Protein AF-A0A1T0CW19-F1 (afdb_monomer_lite)

Foldseek 3Di:
DDLVVLLCQQDNCPAQLNCCQVVLERDPVNLLVVLVVLVVVLVVCVVPPDDDPSNVVSLVVSLVSLLVLLVLCPDPPHPRNRPPDDPVNSVVSNVSSVVSVCSNPDPDDCVVCPVVNPPPD

Secondary structure (DSSP, 8-state):
--HHHHHHHHHSTTSHHHHHHHS-B--HHHHHHHHHHHHHHHHHHTT-S---HHHHHHHHHHHHHHHHHHHHHH-TT---PPBT--HHHHHHHHHHHHHHHHHHHS---GGGGHHHHTTT-

Organism: NCBI:txid573983

Structure (mmCIF, N/CA/C/O backbone):
data_AF-A0A1T0CW19-F1
#
_entry.id   AF-A0A1T0CW19-F1
#
loop_
_atom_site.group_PDB
_atom_site.id
_atom_site.type_symbol
_atom_site.label_atom_id
_atom_site.label_alt_id
_atom_site.label_comp_id
_atom_site.label_asym_id
_atom_site.label_entity_id
_atom_site.label_seq_id
_atom_site.pdbx_PDB_ins_code
_atom_site.Cartn_x
_atom_site.Cartn_y
_atom_site.Cartn_z
_atom_site.occupancy
_atom_site.B_iso_or_equiv
_atom_site.auth_seq_id
_atom_site.auth_comp_id
_atom_site.auth_asym_id
_atom_site.auth_atom_id
_atom_site.pdbx_PDB_model_num
ATOM 1 N N . MET A 1 1 ? -8.055 10.563 9.566 1.00 80.69 1 MET A N 1
ATOM 2 C CA . MET A 1 1 ? -8.751 11.132 8.391 1.00 80.69 1 MET A CA 1
ATOM 3 C C . MET A 1 1 ? -10.203 10.670 8.357 1.00 80.69 1 MET A C 1
ATOM 5 O O . MET A 1 1 ? -10.527 9.642 8.945 1.00 80.69 1 MET A O 1
ATOM 9 N N . ASN A 1 2 ? -11.093 11.430 7.723 1.00 87.12 2 ASN A N 1
ATOM 10 C CA . ASN A 1 2 ? -12.436 10.963 7.379 1.00 87.12 2 ASN A CA 1
ATOM 11 C C . ASN A 1 2 ? -12.400 10.108 6.092 1.00 87.12 2 ASN A C 1
ATOM 13 O O . ASN A 1 2 ? -11.374 10.009 5.423 1.00 87.12 2 ASN A O 1
ATOM 17 N N . ASN A 1 3 ? -13.515 9.468 5.731 1.00 82.00 3 ASN A N 1
ATOM 18 C CA . ASN A 1 3 ? -13.531 8.552 4.584 1.00 82.00 3 ASN A CA 1
ATOM 19 C C . ASN A 1 3 ? -13.268 9.233 3.223 1.00 82.00 3 ASN A C 1
ATOM 21 O O . ASN A 1 3 ? -12.809 8.565 2.303 1.00 82.00 3 ASN A O 1
ATOM 25 N N . ASP A 1 4 ? -13.605 10.513 3.052 1.00 87.56 4 ASP A N 1
ATOM 26 C CA . ASP A 1 4 ? -13.341 11.241 1.800 1.00 87.56 4 ASP A CA 1
ATOM 27 C C . ASP A 1 4 ? -11.865 11.638 1.705 1.00 87.56 4 ASP A C 1
ATOM 29 O O . ASP A 1 4 ? -11.254 11.529 0.646 1.00 87.56 4 ASP A O 1
ATOM 33 N N . GLU A 1 5 ? -11.267 12.012 2.836 1.00 91.62 5 GLU A N 1
ATOM 34 C CA . GLU A 1 5 ? -9.828 12.247 2.950 1.00 91.62 5 GLU A CA 1
ATOM 35 C C . GLU A 1 5 ? -9.026 10.977 2.637 1.00 91.62 5 GLU A C 1
ATOM 37 O O . GLU A 1 5 ? -8.055 11.056 1.889 1.00 91.62 5 GLU A O 1
ATOM 42 N N . PHE A 1 6 ? -9.444 9.806 3.142 1.00 92.19 6 PHE A N 1
ATOM 43 C CA . PHE A 1 6 ? -8.789 8.530 2.819 1.00 92.19 6 PHE A CA 1
ATOM 44 C C . PHE A 1 6 ? -8.857 8.213 1.331 1.00 92.19 6 PHE A C 1
ATOM 46 O O . PHE A 1 6 ? -7.840 7.872 0.735 1.00 92.19 6 PHE A O 1
ATOM 53 N N . PHE A 1 7 ? -10.030 8.373 0.718 1.00 92.44 7 PHE A N 1
ATOM 54 C CA . PHE A 1 7 ? -10.179 8.153 -0.714 1.00 92.44 7 PHE A CA 1
ATOM 55 C C . PHE A 1 7 ? -9.227 9.042 -1.526 1.00 92.44 7 PHE A C 1
ATOM 57 O O . PHE A 1 7 ? -8.516 8.540 -2.391 1.00 92.44 7 PHE A O 1
ATOM 64 N N . ASN A 1 8 ? -9.163 10.340 -1.217 1.00 93.88 8 ASN A N 1
ATOM 65 C CA . ASN A 1 8 ? -8.271 11.261 -1.922 1.00 93.88 8 ASN A CA 1
ATOM 66 C C . ASN A 1 8 ? -6.796 10.899 -1.707 1.00 93.88 8 ASN A C 1
A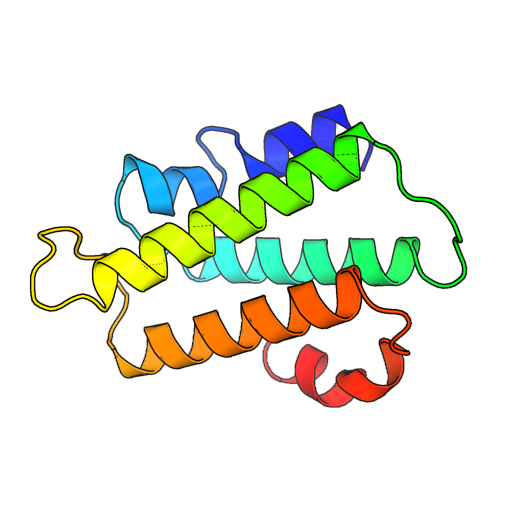TOM 68 O O . ASN A 1 8 ? -6.021 10.891 -2.655 1.00 93.88 8 ASN A O 1
ATOM 72 N N . PHE A 1 9 ? -6.401 10.560 -0.482 1.00 96.44 9 PHE A N 1
ATOM 73 C CA . PHE A 1 9 ? -5.025 10.160 -0.201 1.00 96.44 9 PHE A CA 1
ATOM 74 C C . PHE A 1 9 ? -4.618 8.888 -0.959 1.00 96.44 9 PHE A C 1
ATOM 76 O O . PHE A 1 9 ? -3.500 8.806 -1.465 1.00 96.44 9 PHE A O 1
ATOM 83 N N . PHE A 1 10 ? -5.528 7.918 -1.071 1.00 96.81 10 PHE A N 1
ATOM 84 C CA . PHE A 1 10 ? -5.257 6.651 -1.744 1.00 96.81 10 PHE A CA 1
ATOM 85 C C . PHE A 1 10 ? -5.348 6.717 -3.265 1.00 96.81 10 PHE A C 1
ATOM 87 O O . PHE A 1 10 ? -4.617 5.972 -3.901 1.00 96.81 10 PHE A O 1
ATOM 94 N N . PHE A 1 11 ? -6.220 7.552 -3.838 1.00 97.00 11 PHE A N 1
ATOM 95 C CA . PHE A 1 11 ? -6.606 7.442 -5.253 1.00 97.00 11 PHE A CA 1
ATOM 96 C C . PHE A 1 11 ? -6.637 8.766 -6.030 1.00 97.00 11 PHE A C 1
ATOM 98 O O . PHE A 1 11 ? -6.996 8.768 -7.207 1.00 97.00 11 PHE A O 1
ATOM 105 N N . ASP A 1 12 ? -6.306 9.911 -5.421 1.00 96.12 12 ASP A N 1
ATOM 106 C CA . ASP A 1 12 ? -6.149 11.151 -6.194 1.00 96.12 12 ASP A CA 1
ATOM 107 C C . ASP A 1 12 ? -4.963 11.043 -7.169 1.00 96.12 12 ASP A C 1
ATOM 109 O O . ASP A 1 12 ? -4.063 10.220 -6.996 1.00 96.12 12 ASP A O 1
ATOM 113 N N . ARG A 1 13 ? -4.912 11.934 -8.163 1.00 95.94 13 ARG A N 1
ATOM 114 C CA . ARG A 1 13 ? -3.810 12.055 -9.132 1.00 95.94 13 ARG A CA 1
ATOM 115 C C . ARG A 1 13 ? -2.442 12.257 -8.481 1.00 95.94 13 ARG A C 1
ATOM 117 O O . ARG A 1 13 ? -1.425 11.983 -9.097 1.00 95.94 13 ARG A O 1
ATOM 124 N N . ASN A 1 14 ? -2.411 12.750 -7.244 1.00 95.19 14 ASN A N 1
ATOM 125 C CA . ASN A 1 14 ? -1.178 12.927 -6.482 1.00 95.19 14 ASN A CA 1
ATOM 126 C C . ASN A 1 14 ? -0.830 11.726 -5.585 1.00 95.19 14 ASN A C 1
ATOM 128 O O . ASN A 1 14 ? 0.181 11.784 -4.882 1.00 95.19 14 ASN A O 1
ATOM 132 N N . SER A 1 15 ? -1.639 10.666 -5.566 1.00 97.19 15 SER A N 1
ATOM 133 C CA . SER A 1 15 ? -1.413 9.482 -4.731 1.00 97.19 15 SER A CA 1
ATOM 134 C C . SER A 1 15 ? -0.274 8.606 -5.259 1.00 97.19 15 SER A C 1
ATOM 136 O O . SER A 1 15 ? 0.077 8.651 -6.436 1.00 97.19 15 SER A O 1
ATOM 138 N N . PHE A 1 16 ? 0.289 7.773 -4.379 1.00 97.88 16 PHE A N 1
ATOM 139 C CA . PHE A 1 16 ? 1.226 6.721 -4.785 1.00 97.88 16 PHE A CA 1
ATOM 140 C C . PHE A 1 16 ? 0.584 5.747 -5.782 1.00 97.88 16 PHE A C 1
ATOM 142 O O . PHE A 1 16 ? 1.205 5.369 -6.769 1.00 97.88 16 PHE A O 1
ATOM 149 N N . GLN A 1 17 ? -0.665 5.349 -5.523 1.00 97.69 17 GLN A N 1
ATOM 150 C CA . GLN A 1 17 ? -1.373 4.373 -6.347 1.00 97.69 17 GLN A CA 1
ATOM 151 C C . GLN A 1 17 ? -1.563 4.878 -7.779 1.00 97.69 17 GLN A C 1
ATOM 153 O O . GLN A 1 17 ? -1.404 4.091 -8.707 1.00 97.69 17 GLN A O 1
ATOM 158 N N . TYR A 1 18 ? -1.861 6.167 -7.961 1.00 97.56 18 TYR A N 1
ATOM 159 C CA . TYR A 1 18 ? -2.002 6.753 -9.290 1.00 97.56 18 TYR A CA 1
ATOM 160 C C . TYR A 1 18 ? -0.680 6.710 -10.067 1.00 97.56 18 TYR A C 1
ATOM 162 O O . TYR A 1 18 ? -0.666 6.216 -11.189 1.00 97.56 18 TYR A O 1
ATOM 170 N N . GLU A 1 19 ? 0.436 7.145 -9.468 1.00 97.12 19 GLU A N 1
ATOM 171 C CA . GLU A 1 19 ? 1.752 7.079 -10.133 1.00 97.12 19 GLU A CA 1
ATOM 172 C C . GLU A 1 19 ? 2.149 5.634 -10.466 1.00 97.12 19 GLU A C 1
ATOM 174 O O . GLU A 1 19 ? 2.657 5.356 -11.549 1.00 97.12 19 GLU A O 1
ATOM 179 N N . LEU A 1 20 ? 1.844 4.686 -9.578 1.00 96.75 20 LEU A N 1
ATOM 180 C CA . LEU A 1 20 ? 2.131 3.277 -9.820 1.00 96.75 20 LEU A CA 1
ATOM 181 C C . LEU A 1 20 ? 1.298 2.692 -10.970 1.00 96.75 20 LEU A C 1
ATOM 183 O O . LEU A 1 20 ? 1.836 1.976 -11.810 1.00 96.75 20 LEU A O 1
ATOM 187 N N . VAL A 1 21 ? -0.014 2.935 -10.984 1.00 95.06 21 VAL A N 1
ATOM 188 C CA . VAL A 1 21 ? -0.939 2.260 -11.910 1.00 95.06 21 VAL A CA 1
ATOM 189 C C . VAL A 1 21 ? -1.030 2.964 -13.260 1.00 95.06 21 VAL A C 1
ATOM 191 O O . VAL A 1 21 ? -1.077 2.292 -14.286 1.00 95.06 21 VAL A O 1
ATOM 194 N N . GLU A 1 22 ? -1.055 4.295 -13.272 1.00 94.75 22 GLU A N 1
ATOM 195 C CA . GLU A 1 22 ? -1.256 5.082 -14.494 1.00 94.75 22 GLU A CA 1
ATOM 196 C C . GLU A 1 22 ? 0.067 5.515 -15.128 1.00 94.7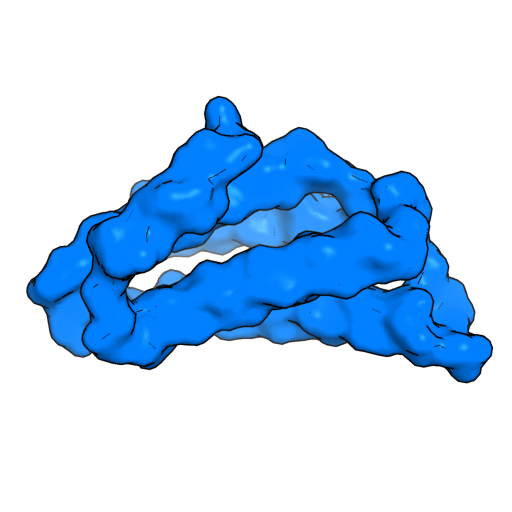5 22 GLU A C 1
ATOM 198 O O . GLU A 1 22 ? 0.161 5.619 -16.350 1.00 94.75 22 GLU A O 1
ATOM 203 N N . GLU A 1 23 ? 1.092 5.766 -14.311 1.00 95.25 23 GLU A N 1
ATOM 204 C CA . GLU A 1 23 ? 2.389 6.264 -14.786 1.00 95.25 23 GLU A CA 1
ATOM 205 C C . GLU A 1 23 ? 3.473 5.181 -14.769 1.00 95.25 23 GLU A C 1
ATOM 207 O O . GLU A 1 23 ? 4.543 5.395 -15.327 1.00 95.25 23 GLU A O 1
ATOM 212 N N . CYS A 1 24 ? 3.190 4.003 -14.198 1.00 94.81 24 CYS A N 1
ATOM 213 C CA . CYS A 1 24 ? 4.146 2.903 -14.037 1.00 94.81 24 CYS A CA 1
ATOM 214 C C . CYS A 1 24 ? 5.409 3.314 -13.260 1.00 94.81 24 CYS A C 1
ATOM 216 O O . CYS A 1 24 ? 6.481 2.767 -13.489 1.00 94.81 24 CYS A O 1
ATOM 218 N N . VAL A 1 25 ? 5.303 4.265 -12.325 1.00 95.75 25 VAL A N 1
ATOM 219 C CA . VAL A 1 25 ? 6.444 4.792 -11.563 1.00 95.75 25 VAL A CA 1
ATOM 220 C C . VAL A 1 25 ? 6.363 4.374 -10.099 1.00 95.75 25 VAL A C 1
ATOM 222 O O . VAL A 1 25 ? 5.385 4.653 -9.403 1.00 95.75 25 VAL A O 1
ATOM 225 N N . TRP A 1 26 ? 7.441 3.779 -9.578 1.00 96.50 26 TRP A N 1
ATOM 226 C CA . TRP A 1 26 ? 7.590 3.573 -8.140 1.00 96.50 26 TRP A CA 1
ATOM 227 C C . TRP A 1 26 ? 8.180 4.804 -7.453 1.00 96.50 26 TRP A C 1
ATOM 229 O O . TRP A 1 26 ? 9.397 4.978 -7.337 1.00 96.50 26 TRP A O 1
ATOM 239 N N . ASN A 1 27 ? 7.314 5.662 -6.925 1.00 96.62 27 ASN A N 1
ATOM 240 C CA . ASN A 1 27 ? 7.748 6.787 -6.108 1.00 96.62 27 ASN A CA 1
ATOM 241 C C . ASN A 1 27 ? 7.946 6.367 -4.648 1.00 96.62 27 ASN A C 1
ATOM 243 O O . ASN A 1 27 ? 6.997 6.289 -3.864 1.00 96.62 27 ASN A O 1
ATOM 247 N N . ALA A 1 28 ? 9.204 6.117 -4.278 1.00 94.56 28 ALA A N 1
ATOM 248 C CA . ALA A 1 28 ? 9.561 5.638 -2.947 1.00 94.56 28 ALA A CA 1
ATOM 249 C C . ALA A 1 28 ? 9.094 6.577 -1.820 1.00 94.56 28 ALA A C 1
ATOM 251 O O . ALA A 1 28 ? 8.629 6.098 -0.791 1.00 94.56 28 ALA A O 1
ATOM 252 N N . GLU A 1 29 ? 9.171 7.900 -1.994 1.00 95.31 29 GLU A N 1
ATOM 253 C CA . GLU A 1 29 ? 8.720 8.855 -0.972 1.00 95.31 29 GLU A CA 1
ATOM 254 C C . GLU A 1 29 ? 7.212 8.726 -0.723 1.00 95.31 29 GLU A C 1
ATOM 256 O O . GLU A 1 29 ? 6.767 8.610 0.423 1.00 95.31 29 GLU A O 1
ATOM 261 N N . LYS A 1 30 ? 6.417 8.680 -1.798 1.00 97.06 30 LYS A N 1
ATOM 262 C CA . LYS A 1 30 ? 4.965 8.497 -1.690 1.00 97.06 30 LYS A CA 1
ATOM 263 C C . LYS A 1 30 ? 4.600 7.122 -1.136 1.00 97.06 30 LYS A C 1
ATOM 265 O O . LYS A 1 30 ? 3.660 7.038 -0.347 1.00 97.06 30 LYS A O 1
ATOM 270 N N . TYR A 1 31 ? 5.358 6.078 -1.473 1.00 96.25 31 TYR A N 1
ATOM 271 C CA . TYR A 1 31 ? 5.201 4.756 -0.867 1.00 96.25 31 TYR A CA 1
ATOM 272 C C . TYR A 1 31 ? 5.418 4.806 0.651 1.00 96.25 31 TYR A C 1
ATOM 274 O O . TYR A 1 31 ? 4.576 4.326 1.405 1.00 96.25 31 TYR A O 1
ATOM 282 N N . TRP A 1 32 ? 6.501 5.427 1.131 1.00 94.50 32 TRP A N 1
ATOM 283 C CA . TRP A 1 32 ? 6.764 5.514 2.573 1.00 94.50 32 TRP A CA 1
ATOM 284 C C . TRP A 1 32 ? 5.694 6.324 3.310 1.00 94.50 32 TRP A C 1
ATOM 286 O O . TRP A 1 32 ? 5.292 5.961 4.418 1.00 94.50 32 TRP A O 1
ATOM 296 N N . ASN A 1 33 ? 5.174 7.380 2.681 1.00 95.31 33 ASN A N 1
ATOM 297 C CA . ASN A 1 33 ? 4.039 8.131 3.215 1.00 95.31 33 ASN A CA 1
ATOM 298 C C . ASN A 1 33 ? 2.768 7.273 3.294 1.00 95.31 33 ASN A C 1
ATOM 300 O O . ASN A 1 33 ? 2.077 7.305 4.313 1.00 95.31 33 ASN A O 1
ATOM 304 N N . LEU A 1 34 ? 2.483 6.480 2.256 1.00 96.69 34 LEU A N 1
ATOM 305 C CA . LEU A 1 34 ? 1.380 5.519 2.256 1.00 96.69 34 LEU A CA 1
ATOM 306 C C . LEU A 1 34 ? 1.541 4.494 3.380 1.00 96.69 34 LEU A C 1
ATOM 308 O O . LEU A 1 34 ? 0.606 4.264 4.143 1.00 96.69 34 LEU A O 1
ATOM 312 N N . GLU A 1 35 ? 2.731 3.915 3.514 1.00 94.81 35 GLU A N 1
ATOM 313 C CA . GLU A 1 35 ? 3.037 2.910 4.526 1.00 94.81 35 GLU A CA 1
ATOM 314 C C . GLU A 1 35 ? 2.794 3.442 5.943 1.00 94.81 35 GLU A C 1
ATOM 316 O O . GLU A 1 35 ? 2.106 2.816 6.752 1.00 94.81 35 GLU A O 1
ATOM 321 N N . LYS A 1 36 ? 3.305 4.644 6.224 1.00 93.44 36 LYS A N 1
ATOM 322 C CA . LYS A 1 36 ? 3.107 5.329 7.501 1.00 93.44 36 LYS A CA 1
ATOM 323 C C . LYS A 1 36 ? 1.627 5.540 7.810 1.00 93.44 36 LYS A C 1
ATOM 325 O O . LYS A 1 36 ? 1.215 5.344 8.953 1.00 93.44 36 LYS A O 1
ATOM 330 N N . GLU A 1 37 ? 0.831 5.916 6.813 1.00 95.19 37 GLU A N 1
ATOM 331 C CA . GLU A 1 37 ? -0.600 6.122 7.013 1.00 95.19 37 GLU A CA 1
ATOM 332 C C . GLU A 1 37 ? -1.353 4.805 7.225 1.00 95.19 37 GLU A C 1
ATOM 334 O O . GLU A 1 37 ? -2.201 4.729 8.110 1.00 95.19 37 GLU A O 1
ATOM 339 N N . LEU A 1 38 ? -0.991 3.728 6.521 1.00 94.69 38 LEU A N 1
ATOM 340 C CA . LEU A 1 38 ? -1.538 2.392 6.791 1.00 94.69 38 LEU A CA 1
ATOM 341 C C . LEU A 1 38 ? -1.247 1.944 8.231 1.00 94.69 38 LEU A C 1
ATOM 343 O O . LEU A 1 38 ? -2.125 1.406 8.903 1.00 94.69 38 LEU A O 1
ATOM 347 N N . ILE A 1 39 ? -0.049 2.228 8.744 1.00 92.00 39 ILE A N 1
ATOM 348 C CA . ILE A 1 39 ? 0.312 1.958 10.142 1.00 92.00 39 ILE A CA 1
ATOM 349 C C . ILE A 1 39 ? -0.529 2.802 11.110 1.00 92.00 39 ILE A C 1
ATOM 351 O O . ILE A 1 39 ? -0.950 2.296 12.152 1.00 92.00 39 ILE A O 1
ATOM 355 N N . ASN A 1 40 ? -0.789 4.074 10.797 1.00 91.88 40 ASN A N 1
ATOM 356 C CA . ASN A 1 40 ? -1.673 4.914 11.611 1.00 91.88 40 ASN A CA 1
ATOM 357 C C . ASN A 1 40 ? -3.098 4.355 11.637 1.00 91.88 40 ASN A C 1
ATOM 359 O O . ASN A 1 40 ? -3.689 4.266 12.708 1.00 91.88 40 ASN A O 1
ATOM 363 N N . ILE A 1 41 ? -3.613 3.895 10.494 1.00 92.62 41 ILE A N 1
ATOM 364 C CA . ILE A 1 41 ? -4.921 3.239 10.406 1.00 92.62 41 ILE A CA 1
ATOM 365 C C . ILE A 1 41 ? -4.954 1.986 11.283 1.00 92.62 41 ILE A C 1
ATOM 367 O O . ILE A 1 41 ? -5.891 1.821 12.058 1.00 92.62 41 ILE A O 1
ATOM 371 N N . ILE A 1 42 ? -3.929 1.131 11.220 1.00 91.56 42 ILE A N 1
ATOM 372 C CA . ILE A 1 42 ? -3.826 -0.064 12.072 1.00 91.56 42 ILE A CA 1
ATOM 373 C C . ILE A 1 42 ? -3.888 0.318 13.558 1.00 91.56 42 ILE A C 1
ATOM 375 O O . ILE A 1 42 ? -4.658 -0.268 14.316 1.00 91.56 42 ILE A O 1
ATOM 379 N N . LYS A 1 43 ? -3.127 1.336 13.977 1.00 89.75 43 LYS A N 1
ATOM 380 C CA . LYS A 1 43 ? -3.138 1.838 15.362 1.00 89.75 43 LYS A CA 1
ATOM 381 C C . LYS A 1 43 ? -4.505 2.384 15.763 1.00 89.75 43 LYS A C 1
ATOM 383 O O . LYS A 1 43 ? -4.978 2.096 16.858 1.00 89.75 43 LYS A O 1
ATOM 388 N N . ASP A 1 44 ? -5.149 3.138 14.880 1.00 89.44 44 ASP A N 1
ATOM 389 C CA . ASP A 1 44 ? -6.469 3.718 15.122 1.00 89.44 44 ASP A CA 1
ATOM 390 C C . ASP A 1 44 ? -7.571 2.656 15.179 1.00 89.44 44 ASP A C 1
ATOM 392 O O . ASP A 1 44 ? -8.607 2.883 15.811 1.00 89.44 44 ASP A O 1
ATOM 396 N N . LEU A 1 45 ? -7.386 1.523 14.502 1.00 89.38 45 LEU A N 1
ATOM 397 C CA . LEU A 1 45 ? -8.292 0.376 14.523 1.00 89.38 45 LEU A CA 1
ATOM 398 C C . LEU A 1 45 ? -7.988 -0.607 15.656 1.00 89.38 45 LEU A C 1
ATOM 400 O O . LEU A 1 45 ? -8.809 -1.479 15.928 1.00 89.38 45 LEU A O 1
ATOM 404 N N . TYR A 1 46 ? -6.867 -0.455 16.360 1.00 86.44 46 TYR A N 1
ATOM 405 C CA . TYR A 1 46 ? -6.517 -1.324 17.476 1.00 86.44 46 TYR A CA 1
ATOM 406 C C . TYR A 1 46 ? -7.600 -1.283 18.570 1.00 86.44 46 TYR A C 1
ATOM 408 O O . TYR A 1 46 ? -8.001 -0.211 19.030 1.00 86.44 46 TYR A O 1
ATOM 416 N N . ASN A 1 47 ? -8.077 -2.459 18.989 1.00 82.69 47 ASN A N 1
ATOM 417 C CA . ASN A 1 47 ? -9.235 -2.662 19.878 1.00 82.69 47 ASN A CA 1
ATOM 418 C C . ASN A 1 47 ? -10.596 -2.192 19.323 1.00 82.69 47 ASN A C 1
ATOM 420 O O . ASN A 1 47 ? -11.538 -2.007 20.098 1.00 82.69 47 ASN A O 1
ATOM 424 N N . LYS A 1 48 ? -10.726 -1.972 18.009 1.00 8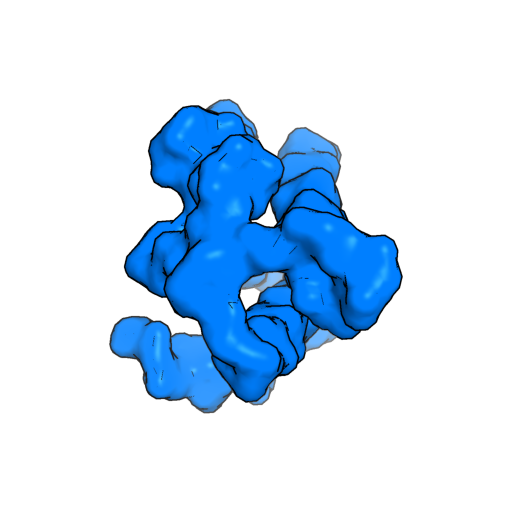5.38 48 LYS A N 1
ATOM 425 C CA . LYS A 1 48 ? -12.023 -1.746 17.359 1.00 85.38 48 LYS A CA 1
ATOM 426 C C . LYS A 1 48 ? -12.464 -3.011 16.633 1.00 85.38 48 LYS A C 1
ATOM 428 O O . LYS A 1 48 ? -11.818 -3.440 15.688 1.00 85.38 48 LYS A O 1
ATOM 433 N N . ASP A 1 49 ? -13.640 -3.519 16.989 1.00 80.12 49 ASP A N 1
ATOM 434 C CA . ASP A 1 49 ? -14.224 -4.708 16.346 1.00 80.12 49 ASP A CA 1
ATOM 435 C C . ASP A 1 49 ? -14.769 -4.437 14.932 1.00 80.12 49 ASP A C 1
ATOM 437 O O . ASP A 1 49 ? -15.150 -5.358 14.210 1.00 80.12 49 ASP A O 1
ATOM 441 N N . MET A 1 50 ? -14.887 -3.164 14.537 1.00 85.06 50 MET A N 1
ATOM 442 C CA . MET A 1 50 ? -15.509 -2.769 13.276 1.00 85.06 50 MET A CA 1
ATOM 443 C C . MET A 1 50 ? -14.768 -1.621 12.596 1.00 85.06 50 MET A C 1
ATOM 445 O O . MET A 1 50 ? -14.479 -0.585 13.197 1.00 85.06 50 MET A O 1
ATOM 449 N N . ILE A 1 51 ? -14.564 -1.781 11.290 1.00 90.50 51 ILE A N 1
ATOM 450 C CA . ILE A 1 51 ? -14.105 -0.747 10.363 1.00 90.50 51 ILE A CA 1
ATOM 451 C C . ILE A 1 51 ? -15.280 -0.256 9.508 1.00 90.50 51 ILE A C 1
ATOM 453 O O . ILE A 1 51 ? -16.231 -0.992 9.230 1.00 90.50 51 ILE A O 1
ATOM 457 N N . SER A 1 52 ? -15.238 1.004 9.068 1.00 92.81 52 SER A N 1
ATOM 458 C CA . SER A 1 52 ? -16.254 1.519 8.148 1.00 92.81 52 SER A CA 1
ATOM 459 C C . SER A 1 52 ? -16.209 0.742 6.823 1.00 92.81 52 SER A C 1
ATOM 461 O O . SER A 1 52 ? -15.137 0.491 6.272 1.00 92.81 52 SER A O 1
ATOM 463 N N . LYS A 1 53 ? -17.377 0.396 6.262 1.00 94.25 53 LYS A N 1
ATOM 464 C CA . LYS A 1 53 ? -17.461 -0.308 4.967 1.00 94.25 53 LYS A CA 1
ATOM 465 C C . LYS A 1 53 ? -16.723 0.437 3.847 1.00 94.25 53 LYS A C 1
ATOM 467 O O . LYS A 1 53 ? -16.169 -0.198 2.955 1.00 94.25 53 LYS A O 1
ATOM 472 N N . LYS A 1 54 ? -16.743 1.774 3.882 1.00 94.75 54 LYS A N 1
ATOM 473 C CA . LYS A 1 54 ? -16.058 2.618 2.898 1.00 94.75 54 LYS A CA 1
ATOM 474 C C . LYS A 1 54 ? -14.542 2.474 3.024 1.00 94.75 54 LYS A C 1
ATOM 476 O O . LYS A 1 54 ? -13.910 2.106 2.046 1.00 94.75 54 LYS A O 1
ATOM 481 N N . LEU A 1 55 ? -13.997 2.645 4.228 1.00 93.88 55 LEU A N 1
ATOM 482 C CA . LEU A 1 55 ? -12.565 2.488 4.467 1.00 93.88 55 LEU A CA 1
ATOM 483 C C . LEU A 1 55 ? -12.089 1.063 4.153 1.00 93.88 55 LEU A C 1
ATOM 485 O O . LEU A 1 55 ? -11.075 0.897 3.489 1.00 93.88 55 LEU A O 1
ATOM 489 N N . ALA A 1 56 ? -12.849 0.037 4.548 1.00 94.00 56 ALA A N 1
ATOM 490 C CA . ALA A 1 56 ? -12.509 -1.352 4.243 1.00 94.00 56 ALA A CA 1
ATOM 491 C C . ALA A 1 56 ? -12.424 -1.617 2.733 1.00 94.00 56 ALA A C 1
ATOM 493 O O . ALA A 1 56 ? -11.477 -2.233 2.251 1.00 94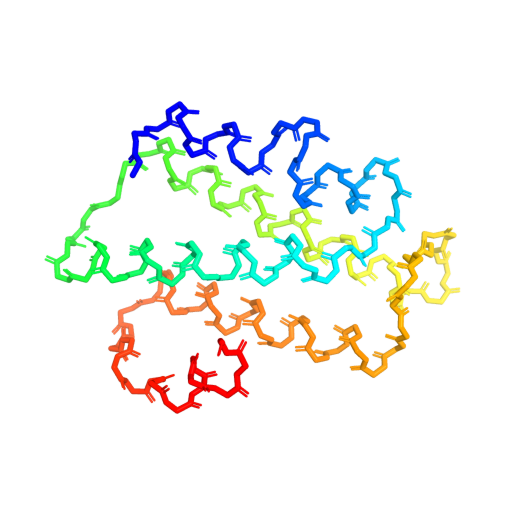.00 56 ALA A O 1
ATOM 494 N N . ARG A 1 57 ? -13.406 -1.117 1.974 1.00 95.81 57 ARG A N 1
ATOM 495 C CA . ARG A 1 57 ? -13.413 -1.198 0.512 1.00 95.81 57 ARG A CA 1
ATOM 496 C C . ARG A 1 57 ? -12.205 -0.478 -0.089 1.00 95.81 57 ARG A C 1
ATOM 498 O O . ARG A 1 57 ? -11.571 -1.016 -0.990 1.00 95.81 57 ARG A O 1
ATOM 505 N N . ASP A 1 58 ? -11.915 0.725 0.388 1.00 96.44 58 ASP A N 1
ATOM 506 C CA . ASP A 1 58 ? -10.843 1.560 -0.148 1.00 96.44 58 ASP A CA 1
ATOM 507 C C . ASP A 1 58 ? -9.462 0.914 0.131 1.00 96.44 58 ASP A C 1
ATOM 509 O O . ASP A 1 58 ? -8.643 0.812 -0.777 1.00 96.44 58 ASP A O 1
ATOM 513 N N . LEU A 1 59 ? -9.245 0.338 1.321 1.00 96.19 59 LEU A N 1
ATOM 514 C CA . LEU A 1 59 ? -8.036 -0.435 1.661 1.00 96.19 59 LEU A CA 1
ATOM 515 C C . LEU A 1 59 ? -7.890 -1.713 0.820 1.00 96.19 59 LEU A C 1
ATOM 517 O O . LEU A 1 59 ? -6.790 -2.049 0.374 1.00 96.19 59 LEU A O 1
ATOM 521 N N . TYR A 1 60 ? -8.997 -2.421 0.575 1.00 95.62 60 TYR A N 1
ATOM 522 C CA . TYR A 1 60 ? -8.999 -3.599 -0.292 1.00 95.62 60 TYR A CA 1
ATOM 523 C C . TYR A 1 60 ? -8.561 -3.250 -1.719 1.00 95.62 60 TYR A C 1
ATOM 525 O O . TYR A 1 60 ? -7.653 -3.882 -2.251 1.00 95.62 60 TYR A O 1
ATOM 533 N N . TYR A 1 61 ? -9.152 -2.223 -2.336 1.00 96.69 61 TYR A N 1
ATOM 534 C CA . TYR A 1 61 ? -8.789 -1.854 -3.708 1.00 96.69 61 TYR A CA 1
ATOM 535 C C . TYR A 1 61 ? -7.378 -1.284 -3.817 1.00 96.69 61 TYR A C 1
ATOM 537 O O . TYR A 1 61 ? -6.676 -1.601 -4.775 1.00 96.69 61 TYR A O 1
ATOM 545 N N . LEU A 1 62 ? -6.942 -0.500 -2.829 1.00 97.50 62 LEU A N 1
ATOM 546 C CA . LEU A 1 62 ? -5.573 -0.007 -2.758 1.00 97.50 62 LEU A CA 1
ATOM 547 C C . LEU A 1 62 ? -4.579 -1.176 -2.763 1.00 97.50 62 LEU A C 1
ATOM 549 O O . LEU A 1 62 ? -3.742 -1.265 -3.658 1.00 97.50 62 LEU A O 1
ATOM 553 N N . SER A 1 63 ? -4.705 -2.094 -1.800 1.00 96.12 63 SER A N 1
ATOM 554 C CA . SER A 1 63 ? -3.797 -3.242 -1.680 1.00 96.12 63 SER A CA 1
ATOM 555 C C . SER A 1 63 ? -3.814 -4.124 -2.925 1.00 96.12 63 SER A C 1
ATOM 557 O O . SER A 1 63 ? -2.753 -4.441 -3.458 1.00 96.12 63 SER A O 1
ATOM 559 N N . HIS A 1 64 ? -5.003 -4.431 -3.445 1.00 96.12 64 HIS A N 1
ATOM 560 C CA . HIS A 1 64 ? -5.153 -5.225 -4.656 1.00 96.12 64 HIS A CA 1
ATOM 561 C C . HIS A 1 64 ? -4.492 -4.572 -5.876 1.00 96.12 64 HIS A C 1
ATOM 563 O O . HIS A 1 64 ? -3.821 -5.263 -6.640 1.00 96.12 64 HIS A O 1
ATOM 569 N N . SER A 1 65 ? -4.648 -3.255 -6.059 1.00 96.31 65 SER A N 1
ATOM 570 C CA . SER A 1 65 ? -4.032 -2.543 -7.184 1.00 96.31 65 SER A CA 1
ATOM 571 C C . SER A 1 65 ? -2.505 -2.586 -7.127 1.00 96.31 65 SER A C 1
ATOM 573 O O . SER A 1 65 ? -1.878 -2.941 -8.118 1.00 96.31 65 SER A O 1
ATOM 575 N N . ILE A 1 66 ? -1.909 -2.336 -5.955 1.00 96.06 66 ILE A N 1
ATOM 576 C CA . ILE A 1 66 ? -0.450 -2.333 -5.795 1.00 96.06 66 ILE A CA 1
ATOM 577 C C . ILE A 1 66 ? 0.112 -3.745 -5.986 1.00 96.06 66 ILE A C 1
ATOM 579 O O . ILE A 1 66 ? 1.079 -3.931 -6.722 1.00 96.06 66 ILE A O 1
ATOM 583 N N . GLN A 1 67 ? -0.515 -4.753 -5.369 1.00 94.19 67 GLN A N 1
ATOM 584 C CA . GLN A 1 67 ? -0.113 -6.153 -5.527 1.00 94.19 67 GLN A CA 1
ATOM 585 C C . GLN A 1 67 ? -0.219 -6.616 -6.980 1.00 94.19 67 GLN A C 1
ATOM 587 O O . GLN A 1 67 ? 0.669 -7.315 -7.458 1.00 94.19 67 GLN A O 1
ATOM 592 N N . SER A 1 68 ? -1.275 -6.213 -7.690 1.00 93.75 68 SER A N 1
ATOM 593 C CA . SER A 1 68 ? -1.446 -6.564 -9.102 1.00 93.75 68 SER A CA 1
ATOM 594 C C . SER A 1 68 ? -0.359 -5.925 -9.963 1.00 93.75 68 SER A C 1
ATOM 596 O O . SER A 1 68 ? 0.259 -6.632 -10.749 1.00 93.75 68 SER A O 1
ATOM 598 N N . SER A 1 69 ? -0.049 -4.638 -9.764 1.00 93.75 69 SER A N 1
ATOM 599 C CA . SER A 1 69 ? 1.043 -3.958 -10.477 1.00 93.75 69 SER A CA 1
ATOM 600 C C . SER A 1 69 ? 2.396 -4.633 -10.247 1.00 93.75 69 SER A C 1
ATOM 602 O O . SER A 1 69 ? 3.116 -4.899 -11.206 1.00 93.75 69 SER A O 1
ATOM 604 N N . ILE A 1 70 ? 2.717 -4.974 -8.995 1.00 92.00 70 ILE A N 1
ATOM 605 C CA . ILE A 1 70 ? 3.941 -5.713 -8.655 1.00 92.00 70 ILE A CA 1
ATOM 606 C C . ILE A 1 70 ? 3.950 -7.099 -9.315 1.00 92.00 70 ILE A C 1
ATOM 608 O O . ILE A 1 70 ? 4.965 -7.546 -9.840 1.00 92.00 70 ILE A O 1
ATOM 612 N N . GLN A 1 71 ? 2.826 -7.814 -9.287 1.00 90.69 71 GLN A N 1
ATOM 613 C CA . GLN A 1 71 ? 2.744 -9.147 -9.874 1.00 90.69 71 GLN A CA 1
ATOM 614 C C . GLN A 1 71 ? 2.928 -9.108 -11.396 1.00 90.69 71 GLN A C 1
ATOM 616 O O . GLN A 1 71 ? 3.596 -9.987 -11.942 1.00 90.69 71 GLN A O 1
ATOM 621 N N . CYS A 1 72 ? 2.366 -8.100 -12.067 1.00 90.19 72 CYS A N 1
ATOM 622 C CA . CYS A 1 72 ? 2.576 -7.881 -13.494 1.00 90.19 72 CYS A CA 1
ATOM 623 C C . CYS A 1 72 ? 4.046 -7.561 -13.787 1.00 90.19 72 CYS A C 1
ATOM 625 O O . CYS A 1 72 ? 4.617 -8.167 -14.685 1.00 90.19 72 CYS A O 1
ATOM 627 N N . SER A 1 73 ? 4.700 -6.718 -12.978 1.00 87.94 73 SER A N 1
ATOM 628 C CA . SER A 1 73 ? 6.114 -6.370 -13.191 1.00 87.94 73 SER A CA 1
ATOM 629 C C . SER A 1 73 ? 7.094 -7.513 -12.951 1.00 87.94 73 SER A C 1
ATOM 631 O O . SER A 1 73 ? 8.190 -7.520 -13.505 1.00 87.94 73 SER A O 1
ATOM 633 N N . LEU A 1 74 ? 6.719 -8.490 -12.127 1.00 86.25 74 LEU A N 1
ATOM 634 C CA . LEU A 1 74 ? 7.506 -9.704 -11.902 1.00 86.25 74 LEU A CA 1
ATOM 635 C C . LEU A 1 74 ? 7.250 -10.791 -12.957 1.00 86.25 74 LEU A C 1
ATOM 637 O O . LEU A 1 74 ? 7.977 -11.784 -13.000 1.00 86.25 74 LEU A O 1
ATOM 641 N N . SER A 1 75 ? 6.206 -10.652 -13.774 1.00 85.12 75 SER A N 1
ATOM 642 C CA . SER A 1 75 ? 5.866 -11.628 -14.802 1.00 85.12 75 SER A CA 1
ATOM 643 C C . SER A 1 75 ? 6.722 -11.399 -16.044 1.00 85.12 75 SER A C 1
ATOM 645 O O . SER A 1 75 ? 6.533 -10.429 -16.767 1.00 85.12 75 SER A O 1
ATOM 647 N N . GLU A 1 76 ? 7.610 -12.347 -16.356 1.00 70.38 76 GLU A N 1
ATOM 648 C CA . GLU A 1 76 ? 8.494 -12.294 -17.537 1.00 70.38 76 GLU A CA 1
ATOM 649 C C . GLU A 1 76 ? 7.747 -12.164 -18.881 1.00 70.38 76 GLU A C 1
ATOM 651 O O . GLU A 1 76 ? 8.346 -11.815 -19.896 1.00 70.38 76 GLU A O 1
ATOM 656 N N . ASN A 1 77 ? 6.446 -12.472 -18.904 1.00 73.00 77 ASN A N 1
ATOM 657 C CA . ASN A 1 77 ? 5.606 -12.410 -20.102 1.00 73.00 77 ASN A CA 1
ATOM 658 C C . ASN A 1 77 ? 4.772 -11.126 -20.203 1.00 73.00 77 ASN A C 1
ATOM 660 O O . ASN A 1 77 ? 4.019 -10.985 -21.168 1.00 73.00 77 ASN A O 1
ATOM 664 N N . ASP A 1 78 ? 4.836 -10.244 -19.208 1.00 70.00 78 ASP A N 1
ATOM 665 C CA . ASP A 1 78 ? 4.051 -9.015 -19.183 1.00 70.00 78 ASP A CA 1
ATOM 666 C C . ASP A 1 78 ? 4.917 -7.816 -19.591 1.00 70.00 78 ASP A C 1
ATOM 668 O O . ASP A 1 78 ? 6.093 -7.735 -19.248 1.00 70.00 78 ASP A O 1
ATOM 672 N N . PHE A 1 79 ? 4.343 -6.875 -20.342 1.00 73.38 79 PHE A N 1
ATOM 673 C CA . PHE A 1 79 ? 5.052 -5.662 -20.788 1.00 73.38 79 PHE A CA 1
ATOM 674 C C . PHE A 1 79 ? 4.991 -4.531 -19.748 1.00 73.38 79 PHE A C 1
ATOM 676 O O . PHE A 1 79 ? 5.336 -3.389 -20.048 1.00 73.38 79 PHE A O 1
ATOM 683 N N . PHE A 1 80 ? 4.498 -4.831 -18.547 1.00 79.31 80 PHE A N 1
ATOM 684 C CA . PHE A 1 80 ? 4.311 -3.868 -17.475 1.00 79.31 80 PHE A CA 1
ATOM 685 C C . PHE A 1 80 ? 5.600 -3.736 -16.660 1.00 79.31 80 PHE A C 1
ATOM 687 O O . PHE A 1 80 ? 5.829 -4.497 -15.728 1.00 79.31 80 PHE A O 1
ATOM 694 N N . GLU A 1 81 ? 6.458 -2.782 -17.009 1.00 85.88 81 GLU A N 1
ATOM 695 C CA . GLU A 1 81 ? 7.685 -2.492 -16.262 1.00 85.88 81 GLU A CA 1
ATOM 696 C C . GLU A 1 81 ? 7.462 -1.291 -15.337 1.00 85.88 81 GLU A C 1
ATOM 698 O O . GLU A 1 81 ? 6.995 -0.243 -15.779 1.00 85.88 81 GLU A O 1
ATOM 703 N N . ILE A 1 82 ? 7.780 -1.446 -14.048 1.00 90.75 82 ILE A N 1
ATOM 704 C CA . ILE A 1 82 ? 7.695 -0.350 -13.080 1.00 90.75 82 ILE A CA 1
ATOM 705 C C . ILE A 1 82 ? 9.034 0.388 -13.059 1.00 90.75 82 ILE A C 1
ATOM 707 O O . ILE A 1 82 ? 10.061 -0.165 -12.666 1.00 90.75 82 ILE A O 1
ATOM 711 N N . GLU A 1 83 ? 9.019 1.663 -13.428 1.00 91.12 83 GLU A N 1
ATOM 712 C CA . GLU A 1 83 ? 10.184 2.532 -13.350 1.00 91.12 83 GLU A CA 1
ATOM 713 C C . GLU A 1 83 ? 10.631 2.748 -11.895 1.00 91.12 83 GLU A C 1
ATOM 715 O O . GLU A 1 83 ? 9.822 2.830 -10.968 1.00 91.12 83 GLU A O 1
ATOM 720 N N . ASN A 1 84 ? 11.943 2.922 -11.703 1.00 91.06 84 ASN A N 1
ATOM 721 C CA . ASN A 1 84 ? 12.591 3.144 -10.401 1.00 91.06 84 ASN A CA 1
ATOM 722 C C . ASN A 1 84 ? 12.461 1.982 -9.407 1.00 91.06 84 ASN A C 1
ATOM 724 O O . ASN A 1 84 ? 12.606 2.183 -8.196 1.00 91.06 84 ASN A O 1
ATOM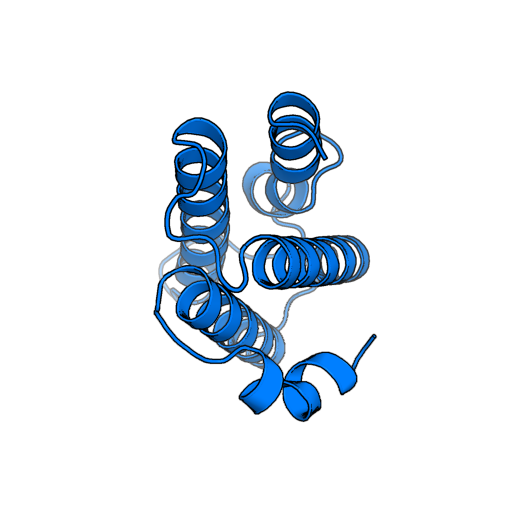 728 N N . LEU A 1 85 ? 12.232 0.768 -9.908 1.00 90.62 85 LEU A N 1
ATOM 729 C CA . LEU A 1 85 ? 12.123 -0.411 -9.073 1.00 90.62 85 LEU A CA 1
ATOM 730 C C . LEU A 1 85 ? 12.862 -1.606 -9.675 1.00 90.62 85 LEU A C 1
ATOM 732 O O . LEU A 1 85 ? 12.463 -2.157 -10.694 1.00 90.62 85 LEU A O 1
ATOM 736 N N . ASP A 1 86 ? 13.949 -2.021 -9.024 1.00 90.31 86 ASP A N 1
ATOM 737 C CA . ASP A 1 86 ? 14.629 -3.268 -9.374 1.00 90.31 86 ASP A CA 1
ATOM 738 C C . ASP A 1 86 ? 13.927 -4.491 -8.756 1.00 90.31 86 ASP A C 1
ATOM 740 O O . ASP A 1 86 ? 13.043 -4.381 -7.901 1.00 90.31 86 ASP A O 1
ATOM 744 N N . PHE A 1 87 ? 14.319 -5.685 -9.201 1.00 88.31 87 PHE A N 1
ATOM 745 C CA . PHE A 1 87 ? 13.717 -6.942 -8.761 1.00 88.31 87 PHE A CA 1
ATOM 746 C C . PHE A 1 87 ? 13.817 -7.157 -7.241 1.00 88.31 87 PHE A C 1
ATOM 748 O O . PHE A 1 87 ? 12.832 -7.521 -6.601 1.00 88.31 87 PHE A O 1
ATOM 755 N N . GLU A 1 88 ? 14.984 -6.906 -6.639 1.00 90.88 88 GLU A N 1
ATOM 756 C CA . GLU A 1 88 ? 15.187 -7.099 -5.196 1.00 90.88 88 GLU A CA 1
ATOM 757 C C . GLU A 1 88 ? 14.331 -6.125 -4.374 1.00 90.88 88 GLU A C 1
ATOM 759 O O . GLU A 1 88 ? 13.682 -6.524 -3.403 1.00 90.88 88 GLU A O 1
ATOM 764 N N . SER A 1 89 ? 14.265 -4.865 -4.801 1.00 91.19 89 SER A N 1
ATOM 765 C CA . SER A 1 89 ? 13.421 -3.828 -4.210 1.00 91.19 89 SER A CA 1
ATOM 766 C C . SER A 1 89 ? 11.942 -4.164 -4.369 1.00 91.19 89 SER A C 1
ATOM 768 O O . SER A 1 89 ? 11.171 -3.973 -3.432 1.00 91.19 89 SER A O 1
ATOM 770 N N . THR A 1 90 ? 11.545 -4.722 -5.515 1.00 90.81 90 THR A N 1
ATOM 771 C CA . THR A 1 90 ? 10.173 -5.182 -5.763 1.00 90.81 90 THR A CA 1
ATOM 772 C C . THR A 1 90 ? 9.756 -6.232 -4.739 1.00 90.81 90 THR A C 1
ATOM 774 O O . THR A 1 90 ? 8.717 -6.089 -4.093 1.00 90.81 90 THR A O 1
ATOM 777 N N . LEU A 1 91 ? 10.585 -7.264 -4.538 1.00 90.56 91 LEU A N 1
ATOM 778 C CA . LEU A 1 91 ? 10.330 -8.295 -3.530 1.00 90.56 91 LEU A CA 1
ATOM 779 C C . LEU A 1 91 ? 10.281 -7.694 -2.121 1.00 90.56 91 LEU A C 1
ATOM 781 O O . LEU A 1 91 ? 9.370 -8.003 -1.356 1.00 90.56 91 LEU A O 1
ATOM 785 N N . TYR A 1 92 ? 11.213 -6.792 -1.804 1.00 91.69 92 TYR A N 1
ATOM 786 C CA . TYR A 1 92 ? 11.251 -6.108 -0.516 1.00 91.69 92 TYR A CA 1
ATOM 787 C C . TYR A 1 92 ? 9.951 -5.348 -0.228 1.00 91.69 92 TYR A C 1
ATOM 789 O O . TYR A 1 92 ? 9.349 -5.555 0.824 1.00 91.69 92 TYR A O 1
ATOM 797 N N . TYR A 1 93 ? 9.484 -4.491 -1.139 1.00 92.44 93 TYR A N 1
ATOM 798 C CA . TYR A 1 93 ? 8.260 -3.721 -0.912 1.00 92.44 93 TYR A CA 1
ATOM 799 C C . TYR A 1 93 ? 7.000 -4.584 -0.924 1.00 92.44 93 TYR A C 1
ATOM 801 O O . TYR A 1 93 ? 6.094 -4.326 -0.132 1.00 92.44 93 TYR A O 1
ATOM 809 N N . ARG A 1 94 ? 6.950 -5.629 -1.759 1.00 92.25 94 ARG A N 1
ATOM 810 C CA . ARG A 1 94 ? 5.854 -6.604 -1.739 1.00 92.25 94 ARG A CA 1
ATOM 811 C C . ARG A 1 94 ? 5.722 -7.241 -0.361 1.00 92.25 94 ARG A C 1
ATOM 813 O O . ARG A 1 94 ? 4.652 -7.182 0.233 1.00 92.25 94 ARG A O 1
ATOM 820 N N . ASP A 1 95 ? 6.816 -7.780 0.171 1.00 92.00 95 ASP A N 1
ATOM 821 C CA . ASP A 1 95 ? 6.810 -8.461 1.465 1.00 92.00 95 ASP A CA 1
ATOM 822 C C . ASP A 1 95 ? 6.408 -7.498 2.599 1.00 92.00 95 ASP A C 1
ATOM 824 O O . ASP A 1 95 ? 5.717 -7.886 3.546 1.00 92.00 95 ASP A O 1
ATOM 828 N N . ARG A 1 96 ? 6.792 -6.216 2.494 1.00 92.56 96 ARG A N 1
ATOM 829 C CA . ARG A 1 96 ? 6.359 -5.182 3.443 1.00 92.56 96 ARG A CA 1
ATOM 830 C C . ARG A 1 96 ? 4.865 -4.901 3.368 1.00 92.56 96 ARG A C 1
ATOM 832 O O . ARG A 1 96 ? 4.208 -4.871 4.409 1.00 92.56 96 ARG A O 1
ATOM 839 N N . LEU A 1 97 ? 4.340 -4.685 2.164 1.00 93.31 97 LEU A N 1
ATOM 840 C CA . LEU A 1 97 ? 2.919 -4.441 1.956 1.00 93.31 97 LEU A CA 1
ATOM 841 C C . LEU A 1 97 ? 2.098 -5.639 2.436 1.00 93.31 97 LEU A C 1
ATOM 843 O O . LEU A 1 97 ? 1.153 -5.456 3.198 1.00 93.31 97 LEU A O 1
ATOM 847 N N . ASP A 1 98 ? 2.496 -6.856 2.070 1.00 92.62 98 ASP A N 1
ATOM 848 C CA . ASP A 1 98 ? 1.824 -8.087 2.484 1.00 92.62 98 ASP A CA 1
ATOM 849 C C . ASP A 1 98 ? 1.777 -8.213 4.006 1.00 92.62 98 ASP A C 1
ATOM 851 O O . ASP A 1 98 ? 0.742 -8.573 4.568 1.00 92.62 98 ASP A O 1
ATOM 855 N N . LEU A 1 99 ? 2.862 -7.864 4.704 1.00 92.06 99 LEU A N 1
ATOM 856 C CA . LEU A 1 99 ? 2.865 -7.855 6.162 1.00 92.06 99 LEU A CA 1
ATOM 857 C C . LEU A 1 99 ? 1.871 -6.835 6.734 1.00 92.06 99 LEU A C 1
ATOM 859 O O . LEU A 1 99 ? 1.109 -7.167 7.638 1.00 92.06 99 LEU A O 1
ATOM 863 N N . ILE A 1 100 ? 1.843 -5.614 6.200 1.00 92.75 100 ILE A N 1
ATOM 864 C CA . ILE A 1 100 ? 0.927 -4.557 6.655 1.00 92.75 100 ILE A CA 1
ATOM 865 C C . ILE A 1 100 ? -0.528 -4.957 6.432 1.00 92.75 100 ILE A C 1
ATOM 867 O O . ILE A 1 100 ? -1.352 -4.806 7.330 1.00 92.75 100 ILE A O 1
ATOM 871 N N . ILE A 1 101 ? -0.840 -5.505 5.261 1.00 92.12 101 ILE A N 1
ATOM 872 C CA . ILE A 1 101 ? -2.178 -5.982 4.918 1.00 92.12 101 ILE A CA 1
ATOM 873 C C . ILE A 1 101 ? -2.576 -7.165 5.804 1.00 92.12 101 ILE A C 1
ATOM 875 O O . ILE A 1 101 ? -3.703 -7.206 6.296 1.00 92.12 101 ILE A O 1
ATOM 879 N N . ASN A 1 102 ? -1.650 -8.080 6.097 1.00 90.88 102 ASN A N 1
ATOM 880 C CA . ASN A 1 102 ? -1.900 -9.159 7.048 1.00 90.88 102 ASN A CA 1
ATOM 881 C C . ASN A 1 102 ? -2.178 -8.638 8.461 1.00 90.88 102 ASN A C 1
ATOM 883 O O . ASN A 1 102 ? -3.079 -9.156 9.112 1.00 90.88 102 ASN A O 1
ATOM 887 N N . ILE A 1 103 ? -1.454 -7.624 8.941 1.00 90.69 103 ILE A N 1
ATOM 888 C CA . ILE A 1 103 ? -1.713 -7.016 10.256 1.00 90.69 103 ILE A CA 1
ATOM 889 C C . ILE A 1 103 ? -3.061 -6.288 10.262 1.00 90.69 103 ILE A C 1
ATOM 891 O O . ILE A 1 103 ? -3.795 -6.377 11.237 1.00 90.69 103 ILE A O 1
ATOM 895 N N . LEU A 1 104 ? -3.400 -5.589 9.178 1.00 89.50 104 LEU A N 1
ATOM 896 C CA . LEU A 1 104 ? -4.642 -4.829 9.056 1.00 89.50 104 LEU A CA 1
ATOM 897 C C . LEU A 1 104 ? -5.893 -5.716 9.124 1.00 89.50 104 LEU A C 1
ATOM 899 O O . LEU A 1 104 ? -6.895 -5.308 9.708 1.00 89.50 104 LEU A O 1
ATOM 903 N N . TRP A 1 105 ? -5.862 -6.889 8.485 1.00 88.69 105 TRP A N 1
ATOM 904 C CA . TRP A 1 105 ? -7.043 -7.751 8.356 1.00 88.69 105 TRP A CA 1
ATOM 905 C C . TRP A 1 105 ? -7.141 -8.864 9.397 1.00 88.69 105 TRP A C 1
ATOM 907 O O . TRP A 1 105 ? -8.222 -9.428 9.563 1.00 88.69 105 TRP A O 1
ATOM 917 N N . ASN A 1 106 ? -6.046 -9.201 10.077 1.00 84.69 106 ASN A N 1
ATOM 918 C CA . ASN A 1 106 ? -6.038 -10.231 11.111 1.00 84.69 106 ASN A CA 1
ATOM 919 C C . ASN A 1 106 ? -6.041 -9.623 12.515 1.00 84.69 106 ASN A C 1
ATOM 921 O O . ASN A 1 106 ? -5.712 -8.460 12.718 1.00 84.69 106 ASN A O 1
ATOM 925 N N . ASP A 1 107 ? -6.332 -10.459 13.508 1.00 70.00 107 ASP A N 1
ATOM 926 C CA . ASP A 1 107 ? -6.300 -10.106 14.933 1.00 70.00 107 ASP A CA 1
ATOM 927 C C . ASP A 1 107 ? -4.865 -10.126 15.508 1.00 70.00 107 ASP A C 1
ATOM 929 O O . ASP A 1 107 ? -4.599 -10.617 16.605 1.00 70.00 107 ASP A O 1
ATOM 933 N N . HIS A 1 108 ? -3.887 -9.678 14.717 1.00 74.12 108 HIS A N 1
ATOM 934 C CA . HIS A 1 108 ? -2.501 -9.607 15.162 1.00 74.12 108 HIS A CA 1
ATOM 935 C C . HIS A 1 108 ? -2.286 -8.372 16.035 1.00 74.12 108 HIS A C 1
ATOM 937 O O . HIS A 1 108 ? -2.707 -7.263 15.703 1.00 74.12 108 HIS A O 1
ATOM 943 N N . ASN A 1 109 ? -1.539 -8.537 17.126 1.00 79.12 109 ASN A N 1
ATOM 944 C CA . ASN A 1 109 ? -1.092 -7.397 17.904 1.00 79.12 109 ASN A CA 1
ATOM 945 C C . ASN A 1 109 ? -0.009 -6.646 17.118 1.00 79.12 109 ASN A C 1
ATOM 947 O O . ASN A 1 109 ? 1.129 -7.101 17.016 1.00 79.12 109 ASN A O 1
ATOM 951 N N . TYR A 1 110 ? -0.347 -5.476 16.571 1.00 80.38 110 TYR A N 1
ATOM 952 C CA . TYR A 1 110 ? 0.602 -4.682 15.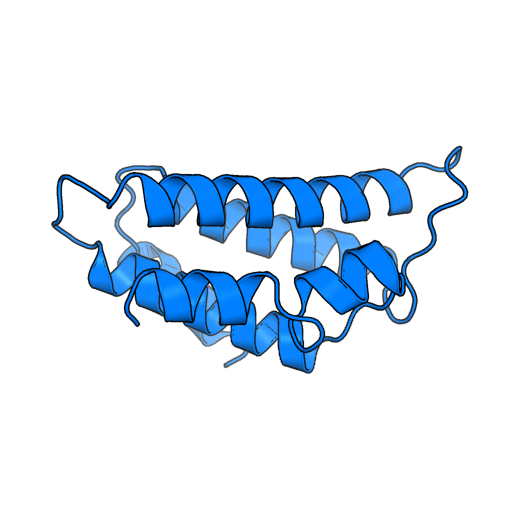782 1.00 80.38 110 TYR A CA 1
ATOM 953 C C . TYR A 1 110 ? 1.876 -4.313 16.572 1.00 80.38 110 TYR A C 1
ATOM 955 O O . TYR A 1 110 ? 2.911 -4.038 15.963 1.00 80.38 110 TYR A O 1
ATOM 963 N N . LEU A 1 111 ? 1.826 -4.319 17.914 1.00 80.38 111 LEU A N 1
ATOM 964 C CA . LEU A 1 111 ? 2.979 -4.053 18.781 1.00 80.38 111 LEU A CA 1
ATOM 965 C C . LEU A 1 111 ? 4.094 -5.092 18.614 1.00 80.38 111 LEU A C 1
ATOM 967 O O . LEU A 1 111 ? 5.263 -4.752 18.806 1.00 80.38 111 LEU A O 1
ATOM 971 N N . ASP A 1 112 ? 3.757 -6.312 18.190 1.00 82.44 112 ASP A N 1
ATOM 972 C CA . ASP A 1 112 ? 4.726 -7.377 17.908 1.00 82.44 112 ASP A CA 1
ATOM 973 C C . ASP A 1 112 ? 5.605 -7.047 16.684 1.00 82.44 112 ASP A C 1
ATOM 975 O O . ASP A 1 112 ? 6.648 -7.661 16.466 1.00 82.44 112 ASP A O 1
ATOM 979 N N . TYR A 1 113 ? 5.222 -6.025 15.910 1.00 80.06 113 TYR A N 1
ATOM 980 C CA . TYR A 1 113 ? 5.894 -5.587 14.688 1.00 80.06 113 TYR A CA 1
ATOM 981 C C . TYR A 1 113 ? 6.558 -4.205 14.826 1.00 80.06 113 TYR A C 1
ATOM 983 O O . TYR A 1 113 ? 6.978 -3.613 13.830 1.00 80.06 113 TYR A O 1
ATOM 991 N N . ASN A 1 114 ? 6.718 -3.682 16.048 1.00 74.88 114 ASN A N 1
ATOM 992 C CA . ASN A 1 114 ? 7.377 -2.388 16.293 1.00 74.88 114 ASN A CA 1
ATOM 993 C C . ASN A 1 114 ? 8.797 -2.308 15.693 1.00 74.88 114 ASN A C 1
ATOM 995 O O . ASN A 1 114 ? 9.186 -1.279 15.132 1.00 74.88 114 ASN A O 1
ATOM 999 N N . ASP A 1 115 ? 9.555 -3.404 15.736 1.00 72.44 115 ASP A N 1
ATOM 1000 C CA . ASP A 1 115 ? 10.892 -3.489 15.132 1.00 72.44 115 ASP A CA 1
ATOM 1001 C C . ASP A 1 115 ? 10.852 -3.427 13.599 1.00 72.44 115 ASP A C 1
ATOM 1003 O O . ASP A 1 115 ? 11.795 -2.963 12.961 1.00 72.44 115 ASP A O 1
ATOM 1007 N N . PHE A 1 116 ? 9.763 -3.889 12.985 1.00 72.56 116 PHE A N 1
ATOM 1008 C CA . PHE A 1 116 ? 9.573 -3.821 11.540 1.00 72.56 116 PHE A CA 1
ATOM 1009 C C . PHE A 1 116 ? 9.201 -2.400 11.089 1.00 72.56 116 PHE A C 1
ATOM 1011 O O . PHE A 1 116 ? 9.717 -1.916 10.076 1.00 72.56 116 PHE A O 1
ATOM 1018 N N . PHE A 1 117 ? 8.362 -1.711 11.867 1.00 70.31 117 PHE A N 1
ATOM 1019 C CA . PHE A 1 117 ? 7.929 -0.340 11.583 1.00 70.31 117 PHE A CA 1
ATOM 1020 C C . PHE A 1 117 ? 8.989 0.724 11.888 1.00 70.31 117 PHE A C 1
ATOM 1022 O O . PHE A 1 117 ? 8.933 1.815 11.332 1.00 70.31 117 PHE A O 1
ATOM 1029 N N . SER A 1 118 ? 9.977 0.420 12.731 1.00 69.94 118 SER A N 1
ATOM 1030 C CA . SER A 1 118 ? 11.055 1.353 13.096 1.00 69.94 118 SER A CA 1
ATOM 1031 C C . SER A 1 118 ? 12.253 1.344 12.139 1.00 69.94 118 SER A C 1
ATOM 1033 O O . SER A 1 118 ? 13.126 2.203 12.241 1.00 69.94 118 SER A O 1
ATOM 1035 N N . ARG A 1 119 ? 12.331 0.390 11.201 1.00 60.16 119 ARG A N 1
ATOM 1036 C CA . ARG A 1 119 ? 13.547 0.179 10.396 1.00 60.16 119 ARG A CA 1
ATOM 1037 C C . ARG A 1 119 ? 13.782 1.191 9.272 1.00 60.16 119 ARG A C 1
ATOM 1039 O O . ARG A 1 119 ? 14.921 1.250 8.819 1.00 60.16 119 ARG A O 1
ATOM 1046 N N . LYS A 1 120 ? 12.787 1.984 8.848 1.00 57.19 120 LYS A N 1
ATOM 1047 C CA . LYS A 1 120 ? 12.935 3.095 7.876 1.00 57.19 120 LYS A CA 1
ATOM 1048 C C . LYS A 1 120 ? 11.775 4.109 7.958 1.00 57.19 120 LYS A C 1
ATOM 1050 O O . LYS A 1 120 ? 11.066 4.317 6.979 1.00 57.19 120 LYS A O 1
ATOM 1055 N N . SER A 1 121 ? 11.578 4.726 9.124 1.00 47.66 121 SER A N 1
ATOM 1056 C CA . SER A 1 121 ? 10.757 5.943 9.273 1.00 47.66 121 SER A CA 1
ATOM 1057 C C . SER A 1 121 ? 11.631 7.174 9.435 1.00 47.66 121 SER A C 1
ATOM 1059 O O . SER A 1 121 ? 12.580 7.059 10.245 1.00 47.66 121 SER A O 1
#

Sequence (121 aa):
MNNDEFFNFFFDRNSFQYELVEECVWNAEKYWNLEKELINIIKDLYNKDMISKKLARDLYYLSHSIQSSIQCSLSENDFFEIENLDFESTLYYRDRLDLIINILWNDHNYLDYNDFFSRKS

Radius of gyration: 14.44 Å; chains: 1; bounding box: 33×25×41 Å

pLDDT: mean 89.06, std 9.12, range [47.66, 97.88]